Protein AF-A0A4S4M224-F1 (afdb_monomer_lite)

pLDDT: mean 86.96, std 13.04, range [52.06, 98.44]

Secondary structure (DSSP, 8-state):
-HHHHHHHHHHHHHHH-HHHHHHHHHHHHHHHHHHHTT-STTTT--S-TTGGG-GGGGGSTHHHHHHHHHHHHHHHHHH--

Organism: NCBI:txid1095465

Sequence (81 aa):
MHSSVLKRQFMQSFAEDPAAFIQTYLESQSRDLESMLGSGPSEGATMRREDLRRSEYFRMPWVEEAVAVWEGMRLASRVMP

Foldseek 3Di:
DVVVVVVVVLVVVCVVPVVVSVVVVVVVVVVVVCVVVLCDPPNPHDDDPVLVVDVVSCVDPCNVVVVVVVVVVVVVVVVPD

Structure (mmCIF, N/CA/C/O backbone):
data_AF-A0A4S4M224-F1
#
_entry.id   AF-A0A4S4M224-F1
#
loop_
_atom_site.group_PDB
_atom_site.id
_atom_site.type_symbol
_atom_site.label_atom_id
_atom_site.label_alt_id
_atom_site.label_comp_id
_atom_site.label_asym_id
_atom_site.label_entity_id
_atom_site.label_seq_id
_atom_site.pdbx_PDB_ins_code
_atom_site.Cartn_x
_atom_site.Cartn_y
_atom_site.Cartn_z
_atom_site.occupancy
_atom_site.B_iso_or_equiv
_atom_site.auth_seq_id
_atom_site.auth_comp_id
_atom_site.auth_asym_id
_atom_site.auth_atom_id
_atom_site.pdbx_PDB_model_num
ATOM 1 N N . MET A 1 1 ? -9.637 22.472 21.530 1.00 61.50 1 MET A N 1
ATOM 2 C CA . MET A 1 1 ? -10.899 21.984 20.927 1.00 61.50 1 MET A CA 1
ATOM 3 C C . MET A 1 1 ? -10.657 21.015 19.766 1.00 61.50 1 MET A C 1
ATOM 5 O O . MET A 1 1 ? -11.154 19.904 19.832 1.00 61.50 1 MET A O 1
ATOM 9 N N . HIS A 1 2 ? -9.875 21.361 18.734 1.00 78.19 2 HIS A N 1
ATOM 10 C CA . HIS A 1 2 ? -9.733 20.498 17.543 1.00 78.19 2 HIS A CA 1
ATOM 11 C C . HIS A 1 2 ? -8.994 19.164 17.801 1.00 78.19 2 HIS A C 1
ATOM 13 O O . HIS A 1 2 ? -9.475 18.101 17.420 1.00 78.19 2 HIS A O 1
ATOM 19 N N . SER A 1 3 ? -7.884 19.190 18.551 1.00 88.00 3 SER A N 1
ATOM 20 C CA . SER A 1 3 ? -7.095 17.980 18.859 1.00 88.00 3 SER A CA 1
ATOM 21 C C . SER A 1 3 ? -7.870 16.925 19.665 1.00 88.00 3 SER A C 1
ATOM 23 O O . SER A 1 3 ? -7.718 15.731 19.428 1.00 88.00 3 SER A O 1
ATOM 25 N N . SER A 1 4 ? -8.737 17.339 20.594 1.00 92.75 4 SER A N 1
ATOM 26 C CA . SER A 1 4 ? -9.544 16.405 21.389 1.00 92.75 4 SER A CA 1
ATOM 27 C C . SER A 1 4 ? -10.656 15.749 20.568 1.00 92.75 4 SER A C 1
ATOM 29 O O . SER A 1 4 ? -10.965 14.583 20.795 1.00 92.75 4 SER A O 1
ATOM 31 N N . VAL A 1 5 ? -11.228 16.467 19.595 1.00 95.00 5 VAL A N 1
ATOM 32 C CA . VAL A 1 5 ? -12.233 15.912 18.673 1.00 95.00 5 VAL A CA 1
ATOM 33 C C . VAL A 1 5 ? -11.603 14.865 17.756 1.00 95.00 5 VAL A C 1
ATOM 35 O O . VAL A 1 5 ? -12.144 13.768 17.651 1.00 95.00 5 VAL A O 1
ATOM 38 N N . LEU A 1 6 ? -10.434 15.162 17.183 1.00 95.69 6 LEU A N 1
ATOM 39 C CA . LEU A 1 6 ? -9.690 14.218 16.342 1.00 95.69 6 LEU A CA 1
ATOM 40 C C . LEU A 1 6 ? -9.313 12.944 17.102 1.00 95.69 6 LEU A C 1
ATOM 42 O O . LEU A 1 6 ? -9.569 11.842 16.628 1.00 95.69 6 LEU A O 1
ATOM 46 N N . LYS A 1 7 ? -8.766 13.079 18.318 1.00 96.56 7 LYS A N 1
ATOM 47 C CA . LYS A 1 7 ? -8.427 11.921 19.162 1.00 96.56 7 LYS A CA 1
ATOM 48 C C . LYS A 1 7 ? -9.652 11.068 19.472 1.00 96.56 7 LYS A C 1
ATOM 50 O O . LYS A 1 7 ? -9.570 9.848 19.413 1.00 96.56 7 LYS A O 1
ATOM 55 N N . ARG A 1 8 ? -10.793 11.694 19.778 1.00 97.12 8 ARG A N 1
ATOM 56 C CA . ARG A 1 8 ? -12.039 10.963 20.028 1.00 97.12 8 ARG A CA 1
ATOM 57 C C . ARG A 1 8 ? -12.491 10.190 18.790 1.00 97.12 8 ARG A C 1
ATOM 59 O O . ARG A 1 8 ? -12.822 9.023 18.924 1.00 97.12 8 ARG A O 1
ATOM 66 N N . GLN A 1 9 ? -12.479 10.816 17.613 1.00 96.94 9 GLN A N 1
ATOM 67 C CA . GLN A 1 9 ? -12.860 10.158 16.358 1.00 96.94 9 GLN A CA 1
ATOM 68 C C . GLN A 1 9 ? -11.949 8.977 16.029 1.00 96.94 9 GLN A C 1
ATOM 70 O O . GLN A 1 9 ? -12.451 7.918 15.684 1.00 96.94 9 GLN A O 1
ATOM 75 N N . PHE A 1 10 ? -10.636 9.135 16.206 1.00 96.75 10 PHE A N 1
ATOM 76 C CA . PHE A 1 10 ? -9.665 8.058 16.012 1.00 96.75 10 PHE A CA 1
ATOM 77 C C . PHE A 1 10 ? -9.944 6.858 16.923 1.00 96.75 10 PHE A C 1
ATOM 79 O O . PHE A 1 10 ? -9.974 5.718 16.475 1.00 96.75 10 PHE A O 1
ATOM 86 N N . MET A 1 11 ? -10.162 7.109 18.216 1.00 98.00 11 MET A N 1
ATOM 87 C CA . MET A 1 11 ? -10.428 6.029 19.170 1.00 98.00 11 MET A CA 1
ATOM 88 C C . MET A 1 11 ? -11.793 5.385 18.928 1.00 98.00 11 MET A C 1
ATOM 90 O O . MET A 1 11 ? -11.953 4.189 19.151 1.00 98.00 11 MET A O 1
ATOM 94 N N . GLN A 1 12 ? -12.769 6.164 18.460 1.00 98.25 12 GLN A N 1
ATOM 95 C CA . GLN A 1 12 ? -14.086 5.653 18.114 1.00 98.25 12 GLN A CA 1
ATOM 96 C C . GLN A 1 12 ? -14.032 4.751 16.875 1.00 98.25 12 GLN A C 1
ATOM 98 O O . GLN A 1 12 ? -14.549 3.642 16.935 1.00 98.25 12 GLN A O 1
ATOM 103 N N . SER A 1 13 ? -13.357 5.164 15.798 1.00 97.44 13 SER A N 1
ATOM 104 C CA . SER A 1 13 ? -13.217 4.321 14.604 1.00 97.44 13 SER A CA 1
ATOM 105 C C . SER A 1 13 ? -12.398 3.058 14.873 1.00 97.44 13 SER A C 1
ATOM 107 O O . SER A 1 13 ? -12.716 2.003 14.331 1.00 97.44 13 SER A O 1
ATOM 109 N N . PHE A 1 14 ? -11.402 3.124 15.764 1.00 97.94 14 PHE A N 1
ATOM 110 C CA . PHE A 1 14 ? -10.719 1.927 16.260 1.00 97.94 14 PHE A CA 1
ATOM 111 C C . PHE A 1 14 ? -11.668 0.986 17.013 1.00 97.94 14 PHE A C 1
ATOM 113 O O . PHE A 1 14 ? -11.593 -0.223 16.832 1.00 97.94 14 PHE A O 1
ATOM 120 N N . ALA A 1 15 ? -12.547 1.517 17.866 1.00 98.44 15 ALA A N 1
ATOM 121 C CA . ALA A 1 15 ? -13.465 0.705 18.662 1.00 98.44 15 ALA A CA 1
ATOM 122 C C . ALA A 1 15 ? -14.601 0.072 17.836 1.00 98.44 15 ALA A C 1
ATOM 124 O O . ALA A 1 15 ? -15.098 -0.984 18.222 1.00 98.44 15 ALA A O 1
ATOM 125 N N . GLU A 1 16 ? -15.012 0.704 16.733 1.00 98.44 16 GLU A N 1
ATOM 126 C CA . GLU A 1 16 ? -16.069 0.211 15.837 1.00 98.44 16 GLU A CA 1
ATOM 127 C C . GLU A 1 16 ? -15.641 -1.050 15.064 1.00 98.44 16 GLU A C 1
ATOM 129 O O . GLU A 1 16 ? -16.393 -2.023 15.032 1.00 98.44 16 GLU A O 1
ATOM 134 N N . ASP A 1 17 ? -14.431 -1.066 14.494 1.00 98.31 17 ASP A N 1
ATOM 135 C CA . ASP A 1 17 ? -13.833 -2.251 13.858 1.00 98.31 17 ASP A CA 1
ATOM 136 C C . ASP A 1 17 ? -12.299 -2.227 14.007 1.00 98.31 17 ASP A C 1
ATOM 138 O O . ASP A 1 17 ? -11.589 -1.687 13.150 1.00 98.31 17 ASP A O 1
ATOM 142 N N . PRO A 1 18 ? -11.751 -2.826 15.080 1.00 98.12 18 PRO A N 1
ATOM 143 C CA . PRO A 1 18 ? -10.317 -2.779 15.346 1.00 98.12 18 PRO A CA 1
ATOM 144 C C . PRO A 1 18 ? -9.473 -3.437 14.250 1.00 98.12 18 PRO A C 1
ATOM 146 O O . PRO A 1 18 ? -8.353 -2.998 13.986 1.00 98.12 18 PRO A O 1
ATOM 149 N N . ALA A 1 19 ? -9.984 -4.495 13.612 1.00 98.06 19 ALA A N 1
ATOM 150 C CA . ALA A 1 19 ? -9.231 -5.253 12.620 1.00 98.06 19 ALA A CA 1
ATOM 151 C C . ALA A 1 19 ? -9.095 -4.458 11.317 1.00 98.06 19 ALA A C 1
ATOM 153 O O . ALA A 1 19 ? -7.978 -4.278 10.820 1.00 98.06 19 ALA A O 1
ATOM 154 N N . ALA A 1 20 ? -10.209 -3.932 10.798 1.00 97.75 20 ALA A N 1
ATOM 155 C CA . ALA A 1 20 ? -10.190 -3.086 9.610 1.00 97.75 20 ALA A CA 1
ATOM 156 C C . ALA A 1 20 ? -9.459 -1.761 9.871 1.00 97.75 20 ALA A C 1
ATOM 158 O O . ALA 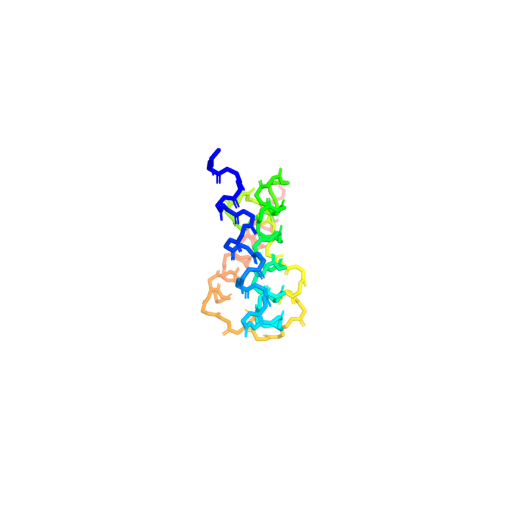A 1 20 ? -8.699 -1.290 9.017 1.00 97.75 20 ALA A O 1
ATOM 159 N N . PHE A 1 21 ? -9.626 -1.187 11.070 1.00 98.25 21 PHE A N 1
ATOM 160 C CA . PHE A 1 21 ? -8.917 0.022 11.468 1.00 98.25 21 PHE A CA 1
ATOM 161 C C . PHE A 1 21 ? -7.404 -0.179 11.436 1.00 98.25 21 PHE A C 1
ATOM 163 O O . PHE A 1 21 ? -6.703 0.625 10.827 1.00 98.25 21 PHE A O 1
ATOM 170 N N . ILE A 1 22 ? -6.884 -1.245 12.061 1.00 98.06 22 ILE A N 1
ATOM 171 C CA . ILE A 1 22 ? -5.438 -1.501 12.102 1.00 98.06 22 ILE A CA 1
ATOM 172 C C . ILE A 1 22 ? -4.884 -1.689 10.689 1.00 98.06 22 ILE A C 1
ATOM 174 O O . ILE A 1 22 ? -3.840 -1.118 10.384 1.00 98.06 22 ILE A O 1
ATOM 178 N N . GLN A 1 23 ? -5.571 -2.434 9.815 1.00 97.44 23 GLN A N 1
ATOM 179 C CA . GLN A 1 23 ? -5.126 -2.594 8.425 1.00 97.44 23 GLN A CA 1
ATOM 180 C C . GLN A 1 23 ? -5.046 -1.246 7.702 1.00 97.44 23 GLN A C 1
ATOM 182 O O . GLN A 1 23 ? -3.996 -0.893 7.167 1.00 97.44 23 GLN A O 1
ATOM 187 N N . THR A 1 24 ? -6.115 -0.452 7.772 1.00 96.69 24 THR A N 1
ATOM 188 C CA . THR A 1 24 ? -6.175 0.876 7.141 1.00 96.69 24 THR A CA 1
ATOM 189 C C . THR A 1 24 ? -5.115 1.822 7.710 1.00 96.69 24 THR A C 1
ATOM 191 O O . THR A 1 24 ? -4.462 2.562 6.974 1.00 96.69 24 THR A O 1
ATOM 194 N N . TYR A 1 25 ? -4.911 1.791 9.027 1.00 96.81 25 TYR A N 1
ATOM 195 C CA . TYR A 1 25 ? -3.927 2.623 9.708 1.00 96.81 25 TYR A CA 1
ATOM 196 C C . TYR A 1 25 ? -2.498 2.250 9.300 1.00 96.81 25 TYR A C 1
ATOM 198 O O . TYR A 1 25 ? -1.705 3.135 8.985 1.00 96.81 25 TYR A O 1
ATOM 206 N N . LEU A 1 26 ? -2.179 0.953 9.237 1.00 96.25 26 LEU A N 1
ATOM 207 C CA . LEU A 1 26 ? -0.877 0.473 8.768 1.00 96.25 26 LEU A CA 1
ATOM 208 C C . LEU A 1 26 ? -0.616 0.874 7.313 1.00 96.25 26 LEU A C 1
ATOM 210 O O . LEU A 1 26 ? 0.480 1.338 7.002 1.00 96.25 26 LEU A O 1
ATOM 214 N N . GLU A 1 27 ? -1.614 0.761 6.435 1.00 92.44 27 GLU A N 1
ATOM 215 C CA . GLU A 1 27 ? -1.498 1.226 5.050 1.00 92.44 27 GLU A CA 1
ATOM 216 C C . GLU A 1 27 ? -1.231 2.732 4.964 1.00 92.44 27 GLU A C 1
ATOM 218 O O . GLU A 1 27 ? -0.353 3.155 4.210 1.00 92.44 27 GLU A O 1
ATOM 223 N N . SER A 1 28 ? -1.958 3.542 5.742 1.00 94.44 28 SER A N 1
ATOM 224 C CA . SER A 1 28 ? -1.757 4.995 5.789 1.00 94.44 28 SER A CA 1
ATOM 225 C C . SER A 1 28 ? -0.340 5.338 6.234 1.00 94.44 28 SER A C 1
ATOM 22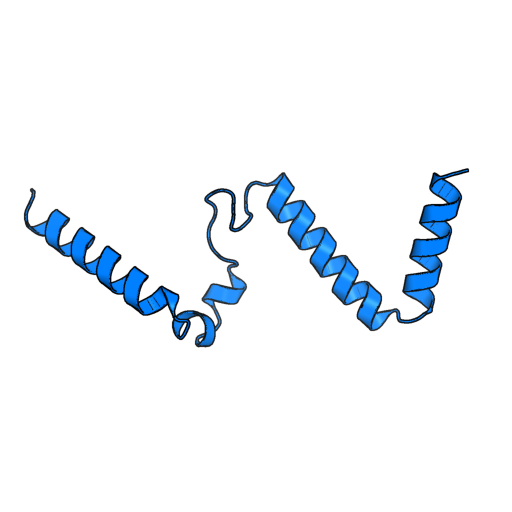7 O O . SER A 1 28 ? 0.355 6.073 5.541 1.00 94.44 28 SER A O 1
ATOM 229 N N . GLN A 1 29 ? 0.117 4.759 7.347 1.00 95.06 29 GLN A N 1
ATOM 230 C CA . GLN A 1 29 ? 1.456 5.023 7.876 1.00 95.06 29 GLN A CA 1
ATOM 231 C C . GLN A 1 29 ? 2.560 4.547 6.919 1.00 95.06 29 GLN A C 1
ATOM 233 O O . GLN A 1 29 ? 3.588 5.208 6.795 1.00 95.06 29 GLN A O 1
ATOM 238 N N . SER A 1 30 ? 2.350 3.441 6.196 1.00 89.19 30 SER A N 1
ATOM 239 C CA . SER A 1 30 ? 3.286 2.986 5.161 1.00 89.19 30 SER A CA 1
ATOM 240 C C . SER A 1 30 ? 3.405 3.995 4.016 1.00 89.19 30 SER A C 1
ATOM 242 O O . SER A 1 30 ? 4.515 4.275 3.573 1.00 89.19 30 SER A O 1
ATOM 244 N N . ARG A 1 31 ? 2.284 4.560 3.545 1.00 85.94 31 ARG A N 1
ATOM 245 C CA . ARG A 1 31 ? 2.280 5.589 2.488 1.00 85.94 31 ARG A CA 1
ATOM 246 C C . ARG A 1 31 ? 2.932 6.888 2.958 1.00 85.94 31 ARG A C 1
ATOM 248 O O . ARG A 1 31 ? 3.698 7.485 2.207 1.00 85.94 31 ARG A O 1
ATOM 255 N N . ASP A 1 32 ? 2.670 7.293 4.199 1.00 89.75 32 ASP A N 1
ATOM 256 C CA . ASP A 1 32 ? 3.282 8.485 4.791 1.00 89.75 32 ASP A CA 1
ATOM 257 C C . ASP A 1 32 ? 4.810 8.333 4.864 1.00 89.75 32 ASP A C 1
ATOM 259 O O . ASP A 1 32 ? 5.542 9.241 4.472 1.00 89.75 32 ASP A O 1
ATOM 263 N N . LEU A 1 33 ? 5.308 7.163 5.284 1.00 87.75 33 LEU A N 1
ATOM 264 C CA . LEU A 1 33 ? 6.743 6.858 5.283 1.00 87.75 33 LEU A CA 1
ATOM 265 C C . LEU A 1 33 ? 7.334 6.831 3.870 1.00 87.75 33 LEU A C 1
ATOM 267 O O . LEU A 1 33 ? 8.407 7.391 3.660 1.00 87.75 33 LEU A O 1
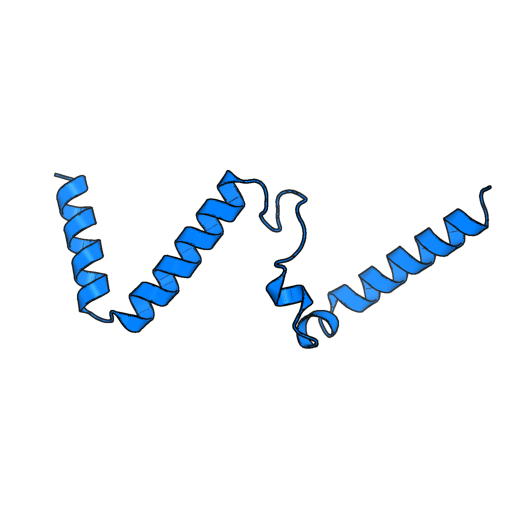ATOM 271 N N . GLU A 1 34 ? 6.641 6.219 2.904 1.00 83.00 34 GLU A N 1
ATOM 272 C CA . GLU A 1 34 ? 7.057 6.222 1.495 1.00 83.00 34 GLU A CA 1
ATOM 273 C C . GLU A 1 34 ? 7.217 7.652 0.960 1.00 83.00 34 GLU A C 1
ATOM 275 O O . GLU A 1 34 ? 8.192 7.944 0.268 1.00 83.00 34 GLU A O 1
ATOM 280 N N . SER A 1 35 ? 6.298 8.554 1.317 1.00 82.38 35 SER A N 1
ATOM 281 C CA . SER A 1 35 ? 6.372 9.967 0.940 1.00 82.38 35 SER A CA 1
ATOM 282 C C . SER A 1 35 ? 7.512 10.699 1.653 1.00 82.38 35 SER A C 1
ATOM 284 O O . SER A 1 35 ? 8.269 11.413 1.006 1.00 82.38 35 SER A O 1
ATOM 286 N N . MET A 1 36 ? 7.686 10.504 2.964 1.00 84.50 36 MET A N 1
ATOM 287 C CA . MET A 1 36 ? 8.749 11.176 3.727 1.00 84.50 36 MET A CA 1
ATOM 288 C C . MET A 1 36 ? 10.156 10.755 3.297 1.00 84.50 36 MET A C 1
ATOM 290 O O . MET A 1 36 ? 11.090 11.551 3.378 1.00 84.50 36 MET A O 1
ATOM 294 N N . LEU A 1 37 ? 10.319 9.503 2.871 1.00 81.50 37 LEU A N 1
ATOM 295 C CA . LEU A 1 37 ? 11.604 8.944 2.457 1.00 81.50 37 LEU A CA 1
ATOM 296 C C . LEU A 1 37 ? 11.887 9.133 0.959 1.00 81.50 37 LEU A C 1
ATOM 298 O O . LEU A 1 37 ? 12.938 8.693 0.496 1.00 81.50 37 LEU A O 1
ATOM 302 N N . GLY A 1 38 ? 10.960 9.732 0.198 1.00 70.06 38 GLY A N 1
ATOM 303 C CA . GLY A 1 38 ? 11.036 9.794 -1.266 1.00 70.06 38 GLY A CA 1
ATOM 304 C C . GLY A 1 38 ? 11.083 8.405 -1.910 1.00 70.06 38 GLY A C 1
ATOM 305 O O . GLY A 1 38 ? 11.594 8.229 -3.012 1.00 70.06 38 GLY A O 1
ATOM 306 N N . SER A 1 39 ? 10.594 7.386 -1.196 1.00 66.31 39 SER A N 1
ATOM 307 C CA . SER A 1 39 ? 10.632 5.988 -1.615 1.00 66.31 39 SER A CA 1
ATOM 308 C C . SER A 1 39 ? 9.316 5.527 -2.254 1.00 66.31 39 SER A C 1
ATOM 310 O O . SER A 1 39 ? 9.103 4.329 -2.442 1.00 66.31 39 SER A O 1
ATOM 312 N N . GLY A 1 40 ? 8.401 6.464 -2.513 1.00 61.53 40 GLY A N 1
ATOM 313 C CA . GLY A 1 40 ? 7.104 6.199 -3.117 1.00 61.53 40 GLY A CA 1
ATOM 314 C C . GLY A 1 40 ? 7.192 5.975 -4.633 1.00 61.53 40 GLY A C 1
ATOM 315 O O . GLY A 1 40 ? 8.111 6.485 -5.278 1.00 61.53 40 GLY A O 1
ATOM 316 N N . PRO A 1 41 ? 6.199 5.292 -5.238 1.00 59.72 41 PRO A N 1
ATOM 317 C CA . PRO A 1 41 ? 6.178 5.000 -6.677 1.00 59.72 41 PRO A CA 1
ATOM 318 C C . PRO A 1 41 ? 6.272 6.242 -7.578 1.00 59.72 41 PRO A C 1
ATOM 320 O O . PRO A 1 41 ? 6.635 6.135 -8.745 1.00 59.72 41 PRO A O 1
ATOM 323 N N . SER A 1 42 ? 5.907 7.414 -7.051 1.00 58.03 42 SER A N 1
ATOM 324 C CA . SER A 1 42 ? 5.904 8.697 -7.754 1.00 58.03 42 SER A CA 1
ATOM 325 C C . SER A 1 42 ? 7.233 9.458 -7.695 1.00 58.03 42 SER A C 1
ATOM 327 O O . SER A 1 42 ? 7.397 10.400 -8.463 1.00 58.03 42 SER A O 1
ATOM 329 N N . GLU A 1 43 ? 8.174 9.083 -6.819 1.00 53.38 43 GLU A N 1
ATOM 330 C CA . GLU A 1 43 ? 9.396 9.868 -6.545 1.00 53.38 43 GLU A CA 1
ATOM 331 C C . GLU A 1 43 ? 10.696 9.167 -6.976 1.00 53.38 43 GLU A C 1
ATOM 333 O O . GLU A 1 43 ? 11.773 9.405 -6.439 1.00 53.38 43 GLU A O 1
ATOM 338 N N . GLY A 1 44 ? 10.618 8.310 -7.997 1.00 52.06 44 GLY A N 1
ATOM 339 C CA . GLY A 1 44 ? 11.801 7.722 -8.640 1.00 52.06 44 GLY A CA 1
ATOM 340 C C . GLY A 1 44 ? 12.415 6.529 -7.903 1.00 52.06 44 GLY A C 1
ATOM 341 O O . GLY A 1 44 ? 13.336 5.901 -8.426 1.00 52.06 44 GLY A O 1
ATOM 342 N N . ALA A 1 45 ? 11.882 6.159 -6.739 1.00 55.06 45 ALA A N 1
ATOM 343 C CA . ALA A 1 45 ? 12.202 4.911 -6.067 1.00 55.06 45 ALA A CA 1
ATOM 344 C C . ALA A 1 45 ? 11.229 3.788 -6.452 1.00 55.06 45 ALA A C 1
ATOM 346 O O . ALA A 1 45 ? 10.032 3.978 -6.663 1.00 55.06 45 ALA A O 1
ATOM 347 N N . THR A 1 46 ? 11.811 2.599 -6.568 1.00 61.34 46 THR A N 1
ATOM 348 C CA . THR A 1 46 ? 11.241 1.393 -7.160 1.00 61.34 46 THR A CA 1
ATOM 349 C C . THR A 1 46 ? 9.969 0.916 -6.473 1.00 61.34 46 THR A C 1
ATOM 351 O O . THR A 1 46 ? 9.836 1.004 -5.255 1.00 61.34 46 THR A O 1
ATOM 354 N N . MET A 1 47 ? 9.103 0.307 -7.284 1.00 65.31 47 MET A N 1
ATOM 355 C CA . MET A 1 47 ? 8.069 -0.656 -6.898 1.00 65.31 47 MET A CA 1
ATOM 356 C C . MET A 1 47 ? 8.305 -1.331 -5.544 1.00 65.31 47 MET A C 1
ATOM 358 O O . MET A 1 47 ? 9.428 -1.736 -5.223 1.00 65.31 47 MET A O 1
ATOM 362 N N . ARG A 1 48 ? 7.226 -1.543 -4.782 1.00 73.12 48 ARG A N 1
ATOM 363 C CA . ARG A 1 48 ? 7.329 -2.193 -3.474 1.00 73.12 48 ARG A CA 1
ATOM 364 C C . ARG A 1 48 ? 8.023 -3.543 -3.611 1.00 73.12 48 ARG A C 1
ATOM 366 O O . ARG A 1 48 ? 7.722 -4.343 -4.494 1.00 73.12 48 ARG A O 1
ATOM 373 N N . ARG A 1 49 ? 8.933 -3.839 -2.683 1.00 75.75 49 ARG A N 1
ATOM 374 C CA . ARG A 1 49 ? 9.664 -5.114 -2.680 1.00 75.75 49 ARG A CA 1
ATOM 375 C C . ARG A 1 49 ? 8.731 -6.324 -2.613 1.00 75.75 49 ARG A C 1
ATOM 377 O O . ARG A 1 49 ? 9.069 -7.372 -3.143 1.00 75.75 49 ARG A O 1
ATOM 384 N N . GLU A 1 50 ? 7.581 -6.181 -1.964 1.00 79.19 50 GLU A N 1
ATOM 385 C CA . GLU A 1 50 ? 6.564 -7.232 -1.893 1.00 79.19 50 GLU A CA 1
ATOM 386 C C . GLU A 1 50 ? 5.897 -7.488 -3.249 1.00 79.19 50 GLU A C 1
ATOM 388 O O . GLU A 1 50 ? 5.701 -8.639 -3.629 1.00 79.19 50 GLU A O 1
ATOM 393 N N . ASP A 1 51 ? 5.634 -6.433 -4.016 1.00 82.81 51 ASP A N 1
ATOM 394 C CA . ASP A 1 51 ? 5.079 -6.537 -5.364 1.00 82.81 51 ASP A CA 1
ATOM 395 C C . ASP A 1 51 ? 6.025 -7.323 -6.285 1.00 82.81 51 ASP A C 1
ATOM 397 O O . ASP A 1 51 ? 5.604 -8.237 -6.991 1.00 82.81 51 ASP A O 1
ATOM 401 N N . LEU A 1 52 ? 7.334 -7.075 -6.168 1.00 84.81 52 LEU A N 1
ATOM 402 C CA . LEU A 1 52 ? 8.383 -7.822 -6.872 1.00 84.81 52 LEU A CA 1
ATOM 403 C C . LEU A 1 52 ? 8.454 -9.316 -6.507 1.00 84.81 52 LEU A C 1
ATOM 405 O O . LEU A 1 52 ? 9.069 -10.090 -7.239 1.00 84.81 52 LEU A O 1
ATOM 409 N N . ARG A 1 53 ? 7.861 -9.746 -5.386 1.00 86.50 53 ARG A N 1
ATOM 410 C CA . ARG A 1 53 ? 7.817 -11.165 -4.988 1.00 86.50 53 ARG A CA 1
ATOM 411 C C . ARG A 1 53 ? 6.617 -11.906 -5.572 1.00 86.50 53 ARG A C 1
ATOM 413 O O . ARG A 1 53 ? 6.591 -13.134 -5.509 1.00 86.50 53 ARG A O 1
ATOM 420 N N . ARG A 1 54 ? 5.630 -11.190 -6.117 1.00 89.69 54 ARG A N 1
ATOM 421 C CA . ARG A 1 54 ? 4.373 -11.757 -6.614 1.00 89.69 54 ARG A CA 1
ATOM 422 C C . ARG A 1 54 ? 4.424 -11.904 -8.125 1.00 89.69 54 ARG A C 1
ATOM 424 O O . ARG A 1 54 ? 4.575 -10.929 -8.853 1.00 8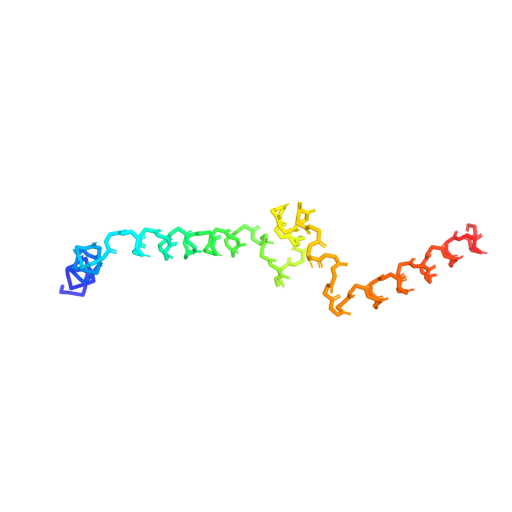9.69 54 ARG A O 1
ATOM 431 N N . SER A 1 55 ? 4.256 -13.130 -8.614 1.00 92.56 55 SER A N 1
ATOM 432 C CA . SER A 1 55 ? 4.307 -13.410 -10.056 1.00 92.56 55 SER A CA 1
ATOM 433 C C . SER A 1 55 ? 3.215 -12.676 -10.849 1.00 92.56 55 SER A C 1
ATOM 435 O O . SER A 1 55 ? 3.408 -12.349 -12.015 1.00 92.56 55 SER A O 1
ATOM 437 N N . GLU A 1 56 ? 2.081 -12.387 -10.206 1.00 92.69 56 GLU A N 1
ATOM 438 C CA . GLU A 1 56 ? 0.956 -11.605 -10.726 1.00 92.69 56 GLU A CA 1
ATOM 439 C C . GLU A 1 56 ? 1.390 -10.210 -11.158 1.00 92.69 56 GLU A C 1
ATOM 441 O O . GLU A 1 56 ? 0.876 -9.682 -12.143 1.00 92.69 56 GLU A O 1
ATOM 446 N N . TYR A 1 57 ? 2.356 -9.629 -10.445 1.00 89.88 57 TYR A N 1
ATOM 447 C CA . TYR A 1 57 ? 2.862 -8.303 -10.745 1.00 89.88 57 TYR A CA 1
ATOM 448 C C . TYR A 1 57 ? 3.468 -8.254 -12.155 1.00 89.88 57 TYR A C 1
ATOM 450 O O . TYR A 1 57 ? 3.224 -7.322 -12.916 1.00 89.88 57 TYR A O 1
ATOM 458 N N . PHE A 1 58 ? 4.154 -9.325 -12.557 1.00 91.94 58 PHE A N 1
ATOM 459 C CA . PHE A 1 58 ? 4.757 -9.485 -13.882 1.00 91.94 58 PHE A CA 1
ATOM 460 C C . PHE A 1 58 ? 3.785 -10.019 -14.947 1.00 91.94 58 PHE A C 1
ATOM 462 O O . PHE A 1 58 ? 4.211 -10.423 -16.025 1.00 91.94 58 PHE A O 1
ATOM 469 N N . ARG A 1 59 ? 2.476 -10.019 -14.666 1.00 94.44 59 ARG A N 1
ATOM 470 C CA . ARG A 1 59 ? 1.407 -10.317 -15.636 1.00 94.44 59 ARG A CA 1
ATOM 471 C C . ARG A 1 59 ? 0.538 -9.098 -15.954 1.00 94.44 59 ARG A C 1
ATOM 473 O O . ARG A 1 59 ? -0.495 -9.232 -16.603 1.00 94.44 59 ARG A O 1
ATOM 480 N N . MET A 1 60 ? 0.919 -7.920 -15.469 1.00 93.12 60 MET A N 1
ATOM 481 C CA . MET A 1 60 ? 0.185 -6.681 -15.703 1.00 93.12 60 MET A CA 1
ATOM 482 C C . MET A 1 60 ? 0.483 -6.073 -17.088 1.00 93.12 60 MET A C 1
ATOM 484 O O . MET A 1 60 ? 1.553 -6.320 -17.640 1.00 93.12 60 MET A O 1
ATOM 488 N N . PRO A 1 61 ? -0.408 -5.219 -17.632 1.00 94.69 61 PRO A N 1
ATOM 489 C CA . PRO A 1 61 ? -0.263 -4.672 -18.987 1.00 94.69 61 PRO A CA 1
ATOM 490 C C . PRO A 1 61 ? 1.040 -3.901 -19.257 1.00 94.69 61 PRO A C 1
ATOM 492 O O . PRO A 1 61 ? 1.528 -3.909 -20.380 1.00 94.69 61 PRO A O 1
ATOM 495 N N . TRP A 1 62 ? 1.636 -3.264 -18.242 1.00 90.31 62 TRP A N 1
ATOM 496 C CA . TRP A 1 62 ? 2.884 -2.499 -18.396 1.00 90.31 62 TRP A CA 1
ATOM 497 C C . TRP A 1 62 ? 4.105 -3.380 -18.725 1.00 90.31 62 TRP A C 1
ATOM 499 O O . TRP A 1 62 ? 5.136 -2.867 -19.157 1.00 90.31 62 TRP A O 1
ATOM 509 N N . VAL A 1 63 ? 4.015 -4.698 -18.514 1.00 94.19 63 VAL A N 1
ATOM 510 C CA . VAL A 1 63 ? 5.148 -5.626 -18.645 1.00 94.19 63 VAL A CA 1
ATOM 511 C C . VAL A 1 63 ? 5.634 -5.718 -20.087 1.00 94.19 63 VAL A C 1
ATOM 513 O O . VAL A 1 63 ? 6.841 -5.725 -20.317 1.00 94.19 63 VAL A O 1
ATOM 516 N N . GLU A 1 64 ? 4.721 -5.760 -21.059 1.00 95.31 64 GLU A N 1
ATOM 517 C CA . GLU A 1 64 ? 5.084 -5.862 -22.478 1.00 95.31 64 GLU A CA 1
ATOM 518 C C . GLU A 1 64 ? 5.913 -4.656 -22.928 1.00 95.31 64 GLU A C 1
ATOM 520 O O . GLU A 1 64 ? 6.978 -4.812 -23.530 1.00 95.31 64 GLU A O 1
ATOM 525 N N . GLU A 1 65 ? 5.463 -3.454 -22.567 1.00 94.12 65 GLU A N 1
ATOM 526 C CA . GLU A 1 65 ? 6.174 -2.212 -22.860 1.00 94.12 65 GLU A CA 1
ATOM 527 C C . GLU A 1 65 ? 7.535 -2.169 -22.154 1.00 94.12 65 GLU A C 1
ATOM 529 O O . GLU A 1 65 ? 8.551 -1.879 -22.788 1.00 94.12 65 GLU A O 1
ATOM 534 N N . ALA A 1 66 ? 7.588 -2.532 -20.868 1.00 92.31 66 ALA A N 1
AT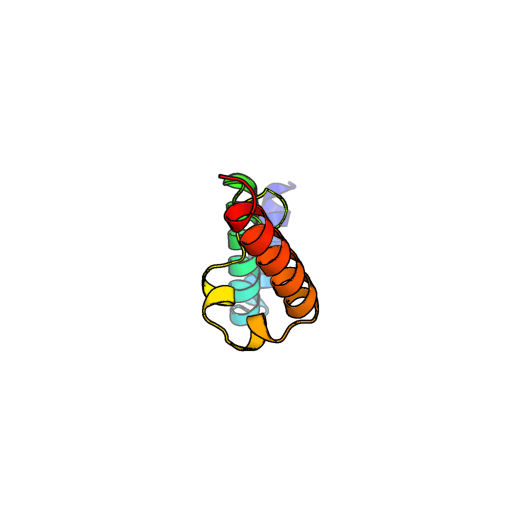OM 535 C CA . ALA A 1 66 ? 8.836 -2.554 -20.110 1.00 92.31 66 ALA A CA 1
ATOM 536 C C . ALA A 1 66 ? 9.881 -3.502 -20.723 1.00 92.31 66 ALA A C 1
ATOM 538 O O . ALA A 1 66 ? 11.056 -3.139 -20.821 1.00 92.31 66 ALA A O 1
ATOM 539 N N . VAL A 1 67 ? 9.466 -4.691 -21.178 1.00 95.69 67 VAL A N 1
ATOM 540 C CA . VAL A 1 67 ? 10.352 -5.646 -21.863 1.00 95.69 67 VAL A CA 1
ATOM 541 C C . VAL A 1 67 ? 10.834 -5.080 -23.196 1.00 95.69 67 VAL A C 1
ATOM 543 O O . VAL A 1 67 ? 12.029 -5.141 -23.480 1.00 95.69 67 VAL A O 1
ATOM 546 N N . ALA A 1 68 ? 9.943 -4.492 -23.998 1.00 96.38 68 ALA A N 1
ATOM 547 C CA . ALA A 1 68 ? 10.305 -3.918 -25.292 1.00 96.38 68 ALA A CA 1
ATOM 548 C C . ALA A 1 68 ? 11.334 -2.781 -25.158 1.00 96.38 68 ALA A C 1
ATOM 550 O O . ALA A 1 68 ? 12.335 -2.761 -25.880 1.00 96.38 68 ALA A O 1
ATOM 551 N N . VAL A 1 69 ? 11.129 -1.869 -24.201 1.00 95.06 69 VAL A N 1
ATOM 552 C CA . VAL A 1 69 ? 12.068 -0.773 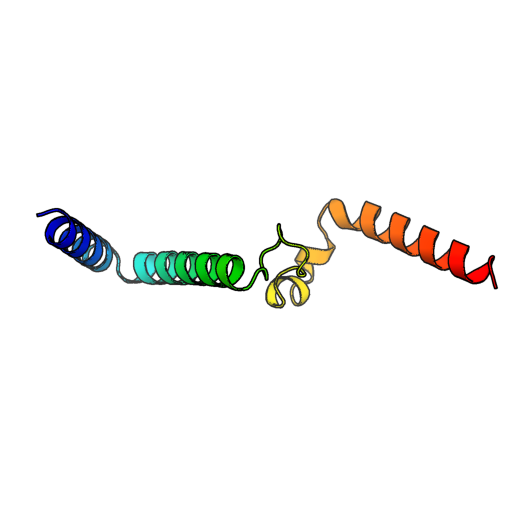-23.912 1.00 95.06 69 VAL A CA 1
ATOM 553 C C . VAL A 1 69 ? 13.419 -1.325 -23.461 1.00 95.06 69 VAL A C 1
ATOM 555 O O . VAL A 1 69 ? 14.461 -0.908 -23.976 1.00 95.06 69 VAL A O 1
ATOM 558 N N . TRP A 1 70 ? 13.417 -2.288 -22.535 1.00 94.00 70 TRP A N 1
ATOM 559 C CA . TRP A 1 70 ? 14.649 -2.879 -22.017 1.00 94.00 70 TRP A CA 1
ATOM 560 C C . TRP A 1 70 ? 15.450 -3.606 -23.103 1.00 94.00 70 TRP A C 1
ATOM 562 O O . TRP A 1 70 ? 16.662 -3.413 -23.212 1.00 94.00 70 TRP A O 1
ATOM 572 N N . GLU A 1 71 ? 14.785 -4.395 -23.949 1.00 96.06 71 GLU A N 1
ATOM 573 C CA . GLU A 1 71 ? 15.428 -5.080 -25.072 1.00 96.06 71 GLU A CA 1
ATOM 574 C C . GLU A 1 71 ? 16.008 -4.093 -26.092 1.00 96.06 71 GLU A C 1
ATOM 576 O O . GLU A 1 71 ? 17.139 -4.272 -26.551 1.00 96.06 71 GLU A O 1
ATOM 581 N N . GLY A 1 72 ? 15.293 -3.004 -26.390 1.00 95.00 72 GLY A N 1
ATOM 582 C CA . GLY A 1 72 ? 15.798 -1.928 -27.244 1.00 95.00 72 GLY A CA 1
ATOM 583 C C . GLY A 1 72 ? 17.077 -1.292 -26.691 1.00 95.00 72 GLY A C 1
ATOM 584 O O . GLY A 1 72 ? 18.074 -1.171 -27.408 1.00 95.00 72 GLY A O 1
ATOM 585 N N . MET A 1 73 ? 17.091 -0.961 -25.395 1.00 94.00 73 MET A N 1
ATOM 586 C CA . MET A 1 73 ? 18.278 -0.429 -24.712 1.00 94.00 73 MET A CA 1
ATOM 587 C C . MET A 1 73 ? 19.447 -1.423 -24.723 1.00 94.00 73 MET A C 1
ATOM 589 O O . MET A 1 73 ? 20.591 -1.043 -24.981 1.00 94.00 73 MET A O 1
ATOM 593 N N . ARG A 1 74 ? 19.168 -2.707 -24.474 1.00 94.38 74 ARG A N 1
ATOM 594 C CA . ARG A 1 74 ? 20.173 -3.778 -24.457 1.00 94.38 74 ARG A CA 1
ATOM 595 C C . ARG A 1 74 ? 20.807 -4.011 -25.826 1.00 94.38 74 ARG A C 1
ATOM 597 O O . ARG A 1 74 ? 21.984 -4.355 -25.905 1.00 94.38 74 ARG A O 1
ATOM 604 N N . LEU A 1 75 ? 20.041 -3.882 -26.906 1.00 94.44 75 LEU A N 1
ATOM 605 C CA . LEU A 1 75 ? 20.574 -3.979 -28.263 1.00 94.44 75 LEU A CA 1
ATOM 606 C C . LEU A 1 75 ? 21.427 -2.755 -28.606 1.00 94.44 75 LEU A C 1
ATOM 608 O O . LEU A 1 75 ? 22.527 -2.920 -29.128 1.00 94.44 75 LEU A O 1
ATOM 612 N N . ALA A 1 76 ? 20.972 -1.550 -28.256 1.00 91.69 76 ALA A N 1
ATOM 613 C CA . ALA A 1 76 ? 21.720 -0.318 -28.497 1.00 91.69 76 ALA A CA 1
ATOM 614 C C . ALA A 1 76 ? 23.101 -0.325 -27.814 1.00 91.69 76 ALA A C 1
ATOM 616 O O . ALA A 1 76 ? 24.099 0.003 -28.454 1.00 91.69 76 ALA A O 1
ATOM 617 N N . SER A 1 77 ? 23.183 -0.787 -26.561 1.00 91.56 77 SER A N 1
ATOM 618 C CA . SER A 1 77 ? 24.453 -0.884 -25.821 1.00 91.56 77 SER A CA 1
ATOM 619 C C . SER A 1 77 ? 25.421 -1.936 -26.362 1.00 91.56 77 SER A C 1
ATOM 621 O O . SER A 1 77 ? 26.608 -1.891 -26.068 1.00 91.56 77 SER A O 1
ATOM 623 N N . ARG A 1 78 ? 24.939 -2.897 -27.157 1.00 85.69 78 ARG A N 1
ATOM 624 C CA . ARG A 1 78 ? 25.797 -3.871 -27.851 1.00 85.69 78 ARG A CA 1
ATOM 625 C C . ARG A 1 78 ? 26.331 -3.351 -29.181 1.00 85.69 78 ARG A C 1
ATOM 627 O O . ARG A 1 78 ? 27.328 -3.873 -29.667 1.00 85.69 78 ARG A O 1
ATOM 634 N N . VAL A 1 79 ? 25.639 -2.390 -29.789 1.00 79.62 79 VAL A N 1
ATOM 635 C CA . VAL A 1 79 ? 25.981 -1.831 -31.105 1.00 79.62 79 VAL A CA 1
ATOM 636 C C . VAL A 1 79 ? 26.869 -0.588 -30.975 1.00 79.62 79 VAL A C 1
ATOM 638 O O . VAL A 1 79 ? 27.632 -0.300 -31.894 1.00 79.62 79 VAL A O 1
ATOM 641 N N . MET A 1 80 ? 26.821 0.118 -29.841 1.00 62.03 80 MET A N 1
ATOM 642 C CA . MET A 1 80 ? 27.724 1.232 -29.530 1.00 62.03 80 MET A CA 1
ATOM 643 C C . MET A 1 80 ? 28.783 0.799 -28.494 1.00 62.03 80 MET A C 1
ATOM 645 O O . MET A 1 80 ? 28.396 0.552 -27.352 1.00 62.03 80 MET A O 1
ATOM 649 N N . PRO A 1 81 ? 30.073 0.660 -28.879 1.00 59.25 81 PRO A N 1
ATOM 650 C CA . PRO A 1 81 ? 31.168 0.330 -27.961 1.00 59.25 81 PRO A CA 1
ATOM 651 C C . PRO A 1 81 ? 31.529 1.474 -27.004 1.00 59.25 81 PRO A C 1
ATOM 653 O O . PRO A 1 81 ? 31.320 2.654 -27.373 1.00 59.25 81 PRO A O 1
#

Radius of gyration: 20.88 Å; chains: 1; bounding box: 47×35×52 Å